Protein AF-A0A7S1DCF6-F1 (afdb_monomer)

Sequence (163 aa):
AISLGIVMAGTGDIETLRLLKVLRWRCDEGTRYGSHLVFGAAIGLLFLGGGTCTLGRSHEDIVALVAAFFPRFPSKSTDNQYHLQALRHLYALAVCRRDLQIRDSDTNQKVFANAELEFEQDGQIQRRVVKTPCLLLNSDAVLKRLRVRSNIYYTRDISLESS

Secondary structure (DSSP, 8-state):
-HHHHHHTTTT--HHHHHHHHHHHH---TT--HHHHHHHHHHHHHHTGGGTTEEE--SHHHHHHHHHHT-S---SSTT--SSS-GGGGGGGGTTEEE-EE-EE-TTT--EE--EEEEEEEETTEEEEEEEESSEEPP--S-EEEEEEEE-SSS--EEEE----

Structure (mmCIF, N/CA/C/O backbone):
data_AF-A0A7S1DCF6-F1
#
_entry.id   AF-A0A7S1DCF6-F1
#
loop_
_atom_site.group_PDB
_atom_site.id
_atom_site.type_symbol
_atom_site.label_atom_id
_atom_site.label_alt_id
_atom_site.label_comp_id
_atom_site.label_asym_id
_atom_site.label_entity_id
_atom_site.label_seq_id
_atom_site.pdbx_PDB_ins_code
_atom_site.Cartn_x
_atom_site.Cartn_y
_atom_site.Cartn_z
_atom_site.occupancy
_atom_site.B_iso_or_equiv
_atom_site.auth_seq_id
_atom_site.auth_comp_id
_atom_site.auth_asym_id
_atom_site.auth_atom_id
_atom_site.pdbx_PDB_model_num
ATOM 1 N N . ALA A 1 1 ? 1.615 7.680 -13.246 1.00 91.81 1 ALA A N 1
ATOM 2 C CA . ALA A 1 1 ? 1.165 6.298 -12.961 1.00 91.81 1 ALA A CA 1
ATOM 3 C C . ALA A 1 1 ? 1.643 5.828 -11.590 1.00 91.81 1 ALA A C 1
ATOM 5 O O . ALA A 1 1 ? 0.796 5.641 -10.733 1.00 91.81 1 ALA A O 1
ATOM 6 N N . ILE A 1 2 ? 2.957 5.706 -11.344 1.00 95.06 2 ILE A N 1
ATOM 7 C CA . ILE A 1 2 ? 3.473 5.252 -10.034 1.00 95.06 2 ILE A CA 1
ATOM 8 C C . ILE A 1 2 ? 3.029 6.153 -8.885 1.00 95.06 2 ILE A C 1
ATOM 10 O O . ILE A 1 2 ? 2.502 5.635 -7.915 1.00 95.06 2 ILE A O 1
ATOM 14 N N . SER A 1 3 ? 3.135 7.479 -9.010 1.00 95.25 3 SER A N 1
ATOM 15 C CA . SER A 1 3 ? 2.686 8.401 -7.955 1.00 95.25 3 SER A CA 1
ATOM 16 C C . SER A 1 3 ? 1.214 8.191 -7.581 1.00 95.25 3 SER A C 1
ATOM 18 O O . SER A 1 3 ? 0.878 8.152 -6.407 1.00 95.25 3 SER A O 1
ATOM 20 N N . LEU A 1 4 ? 0.350 7.973 -8.580 1.00 95.00 4 LEU A N 1
ATOM 21 C CA . LEU A 1 4 ? -1.062 7.654 -8.358 1.00 95.00 4 LEU A CA 1
ATOM 22 C C . LEU A 1 4 ? -1.231 6.290 -7.668 1.00 95.00 4 LEU A C 1
ATOM 24 O O . LEU A 1 4 ? -2.014 6.177 -6.735 1.00 95.00 4 LEU A O 1
ATOM 28 N N . GLY A 1 5 ? -0.462 5.278 -8.083 1.00 94.81 5 GLY A N 1
ATOM 29 C CA . GLY A 1 5 ? -0.449 3.961 -7.439 1.00 94.81 5 GLY A CA 1
ATOM 30 C C . GLY A 1 5 ? 0.059 3.988 -5.993 1.00 94.81 5 GLY A C 1
ATOM 31 O O . GLY A 1 5 ? -0.459 3.247 -5.171 1.00 94.81 5 GLY A O 1
ATOM 32 N N . ILE A 1 6 ? 1.023 4.856 -5.667 1.00 94.44 6 ILE A N 1
ATOM 33 C CA . ILE A 1 6 ? 1.527 5.060 -4.299 1.00 94.44 6 ILE A CA 1
ATOM 34 C C . ILE A 1 6 ? 0.446 5.698 -3.419 1.00 94.44 6 ILE A C 1
ATOM 36 O O . ILE A 1 6 ? 0.212 5.229 -2.310 1.00 94.44 6 ILE A O 1
ATOM 40 N N . VAL A 1 7 ? -0.236 6.739 -3.911 1.00 93.31 7 VAL A N 1
ATOM 41 C CA . VAL A 1 7 ? -1.320 7.407 -3.164 1.00 93.31 7 VAL A CA 1
ATOM 42 C C . VAL A 1 7 ? -2.501 6.461 -2.934 1.00 93.31 7 VAL A C 1
ATOM 44 O O . VAL A 1 7 ? -3.051 6.417 -1.839 1.00 93.31 7 VAL A O 1
ATOM 47 N N . MET A 1 8 ? -2.858 5.673 -3.948 1.00 94.62 8 MET A N 1
ATOM 48 C CA . MET A 1 8 ? -3.953 4.700 -3.893 1.00 94.62 8 MET A CA 1
ATOM 49 C C . MET A 1 8 ? -3.493 3.302 -3.447 1.00 94.62 8 MET A C 1
ATOM 51 O O . MET A 1 8 ? -4.161 2.307 -3.730 1.00 94.62 8 MET A O 1
ATOM 55 N N . ALA A 1 9 ? -2.342 3.188 -2.779 1.00 95.38 9 ALA A N 1
ATOM 56 C CA . ALA A 1 9 ? -1.773 1.886 -2.457 1.00 95.38 9 ALA A CA 1
ATOM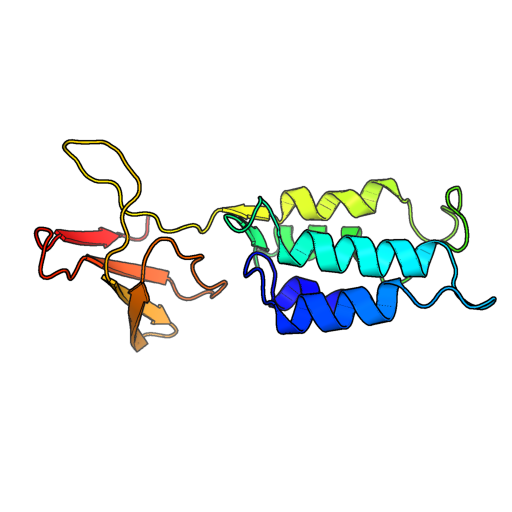 57 C C . ALA A 1 9 ? -2.691 1.083 -1.519 1.00 95.38 9 ALA A C 1
ATOM 59 O O . ALA A 1 9 ? -2.994 1.514 -0.403 1.00 95.38 9 ALA A O 1
ATOM 60 N N . GLY A 1 10 ? -3.110 -0.096 -1.983 1.00 93.25 10 GLY A N 1
ATOM 61 C CA . GLY A 1 10 ? -3.982 -1.021 -1.257 1.00 93.25 10 GLY A CA 1
ATOM 62 C C . GLY A 1 10 ? -5.479 -0.700 -1.294 1.00 93.25 10 GLY A C 1
ATOM 63 O O . GLY A 1 10 ? -6.270 -1.526 -0.845 1.00 93.25 10 GLY A O 1
ATOM 64 N N . THR A 1 11 ? -5.910 0.451 -1.821 1.00 92.38 11 THR A N 1
ATOM 65 C CA . THR A 1 11 ? -7.337 0.828 -1.796 1.00 92.38 11 THR A CA 1
ATOM 66 C C . THR A 1 11 ? -8.178 0.059 -2.811 1.00 92.38 11 THR A C 1
ATOM 68 O O . THR A 1 11 ? -9.388 -0.065 -2.630 1.00 92.38 11 THR A O 1
ATOM 71 N N . GLY A 1 12 ? -7.561 -0.456 -3.880 1.00 92.62 12 GLY A N 1
ATOM 72 C CA . GLY A 1 12 ? -8.284 -1.135 -4.953 1.00 92.62 12 GLY A CA 1
ATOM 73 C C . GLY A 1 12 ? -9.194 -0.212 -5.773 1.00 92.62 12 GLY A C 1
ATOM 74 O O . GLY A 1 12 ? -10.164 -0.695 -6.355 1.00 92.62 12 GLY A O 1
ATOM 75 N N . ASP A 1 13 ? -8.916 1.096 -5.810 1.00 94.69 13 ASP A N 1
ATOM 76 C CA . ASP A 1 13 ? -9.758 2.082 -6.495 1.00 94.69 13 ASP A CA 1
ATOM 77 C C . ASP A 1 13 ? -10.010 1.744 -7.981 1.00 94.69 13 ASP A C 1
ATOM 79 O O . ASP A 1 13 ? -9.093 1.589 -8.796 1.00 94.69 13 ASP A O 1
ATOM 83 N N . ILE A 1 14 ? -11.290 1.641 -8.344 1.00 95.69 14 ILE A N 1
ATOM 84 C CA . ILE A 1 14 ? -11.728 1.141 -9.654 1.00 95.69 14 ILE A CA 1
ATOM 85 C C . ILE A 1 14 ? -11.421 2.155 -10.758 1.00 95.69 14 ILE A C 1
ATOM 87 O O . ILE A 1 14 ? -11.080 1.758 -11.876 1.00 95.69 14 ILE A O 1
ATOM 91 N N . GLU A 1 15 ? -11.534 3.452 -10.474 1.00 96.31 15 GLU A N 1
ATOM 92 C CA . GLU A 1 15 ? -11.269 4.505 -11.459 1.00 96.31 15 GLU A CA 1
ATOM 93 C C . GLU A 1 15 ? -9.787 4.537 -11.832 1.00 96.31 15 GLU A C 1
ATOM 95 O O . GLU A 1 15 ? -9.433 4.481 -13.016 1.00 96.31 15 GLU A O 1
ATOM 100 N N . THR A 1 16 ? -8.920 4.492 -10.820 1.00 95.81 16 THR A N 1
ATOM 101 C CA . THR A 1 16 ? -7.470 4.366 -10.985 1.00 95.81 16 THR A CA 1
ATOM 102 C C . THR A 1 16 ? -7.109 3.103 -11.767 1.00 95.81 16 THR A C 1
ATOM 104 O O . THR A 1 16 ? -6.302 3.165 -12.701 1.00 95.81 16 THR A O 1
ATOM 107 N N . LEU A 1 17 ? -7.737 1.959 -11.462 1.00 96.56 17 LEU A N 1
ATOM 108 C CA . LEU A 1 17 ? -7.517 0.727 -12.224 1.00 96.56 17 LEU A CA 1
ATOM 109 C C . LEU A 1 17 ? -7.911 0.885 -13.695 1.00 96.56 17 LEU A C 1
ATOM 111 O O . LEU A 1 17 ? -7.151 0.484 -14.578 1.00 96.56 17 LEU A O 1
ATOM 115 N N . ARG A 1 18 ? -9.093 1.443 -13.976 1.00 96.06 18 ARG A N 1
ATOM 116 C CA . ARG A 1 18 ? -9.579 1.651 -15.350 1.00 96.06 18 ARG A CA 1
ATOM 117 C C . ARG A 1 18 ? -8.602 2.513 -16.141 1.00 96.06 18 ARG A C 1
ATOM 119 O O . ARG A 1 18 ? -8.213 2.120 -17.241 1.00 96.06 18 ARG A O 1
ATOM 126 N N . LEU A 1 19 ? -8.140 3.615 -15.552 1.00 95.25 19 LEU A N 1
ATOM 127 C CA . LEU A 1 19 ? -7.135 4.487 -16.154 1.00 95.25 19 LEU A CA 1
ATOM 128 C C . LEU A 1 19 ? -5.836 3.726 -16.466 1.00 95.25 19 LEU A C 1
ATOM 130 O O . LEU A 1 19 ? -5.341 3.772 -17.594 1.00 95.25 19 LEU A O 1
ATOM 134 N N . LEU A 1 20 ? -5.298 2.982 -15.495 1.00 94.44 20 LEU A N 1
ATOM 135 C CA . LEU A 1 20 ? -4.060 2.217 -15.676 1.00 94.44 20 LEU A CA 1
ATOM 136 C C . LEU A 1 20 ? -4.206 1.098 -16.719 1.00 94.44 20 LEU A C 1
ATOM 138 O O . LEU A 1 20 ? -3.257 0.842 -17.461 1.00 94.44 20 LEU A O 1
ATOM 142 N N . LYS A 1 21 ? -5.378 0.458 -16.825 1.00 93.69 21 LYS A N 1
ATOM 143 C CA . LYS A 1 21 ? -5.652 -0.557 -17.859 1.00 93.69 21 LYS A CA 1
ATOM 144 C C . LYS A 1 21 ? -5.654 0.047 -19.261 1.00 93.69 21 LYS A C 1
ATOM 146 O O . LYS A 1 21 ? -5.052 -0.543 -20.155 1.00 93.69 21 LYS A O 1
ATOM 151 N N . VAL A 1 22 ? -6.267 1.219 -19.443 1.00 93.44 22 VAL A N 1
ATOM 152 C CA . VAL A 1 22 ? -6.258 1.932 -20.733 1.00 93.44 22 VAL A CA 1
ATOM 153 C C . VAL A 1 22 ? -4.830 2.293 -21.141 1.00 93.44 22 VAL A C 1
ATOM 155 O O . VAL A 1 22 ? -4.445 2.068 -22.285 1.00 93.44 22 VAL A O 1
ATOM 158 N N . LEU A 1 23 ? -4.020 2.799 -20.207 1.00 90.75 23 LEU A N 1
ATOM 159 C CA . LEU A 1 23 ? -2.620 3.137 -20.479 1.00 90.75 23 LEU A CA 1
ATOM 160 C C . LEU A 1 23 ? -1.768 1.900 -20.784 1.00 90.75 23 LEU A C 1
ATOM 162 O O . LEU A 1 23 ? -0.946 1.935 -21.693 1.00 90.75 23 LEU A O 1
ATOM 166 N N . ARG A 1 24 ? -1.990 0.795 -20.063 1.00 90.12 24 ARG A N 1
ATOM 167 C CA . ARG A 1 24 ? -1.260 -0.463 -20.264 1.00 90.12 24 ARG A CA 1
ATOM 168 C C . ARG A 1 24 ? -1.537 -1.106 -21.624 1.00 90.12 24 ARG A C 1
ATOM 170 O O . ARG A 1 24 ? -0.656 -1.792 -22.131 1.00 90.12 24 ARG A O 1
ATOM 177 N N . TRP A 1 25 ? -2.734 -0.917 -22.182 1.00 88.06 25 TRP A N 1
ATOM 178 C CA . TRP A 1 25 ? -3.115 -1.473 -23.486 1.00 88.06 25 TRP A CA 1
ATOM 179 C C . TRP A 1 25 ? -2.446 -0.751 -24.669 1.00 88.06 25 TRP A C 1
ATOM 181 O O . TRP A 1 25 ? -2.382 -1.300 -25.764 1.00 88.06 25 TRP A O 1
ATOM 191 N N . ARG A 1 26 ? -1.924 0.468 -24.473 1.00 83.81 26 ARG A N 1
ATOM 192 C CA . ARG A 1 26 ? -1.225 1.212 -25.531 1.00 83.81 26 ARG A CA 1
ATOM 193 C C . ARG A 1 26 ? 0.153 0.599 -25.810 1.00 83.81 26 ARG A C 1
ATOM 195 O O . ARG A 1 26 ? 1.128 0.876 -25.108 1.00 83.81 26 ARG A O 1
ATOM 202 N N . CYS A 1 27 ? 0.226 -0.222 -26.850 1.00 77.25 27 CYS A N 1
ATOM 203 C CA . CYS A 1 27 ? 1.449 -0.857 -27.341 1.00 77.25 27 CYS A CA 1
ATOM 204 C C . CYS A 1 27 ? 1.851 -0.260 -28.696 1.00 77.25 27 CYS A C 1
ATOM 206 O O . 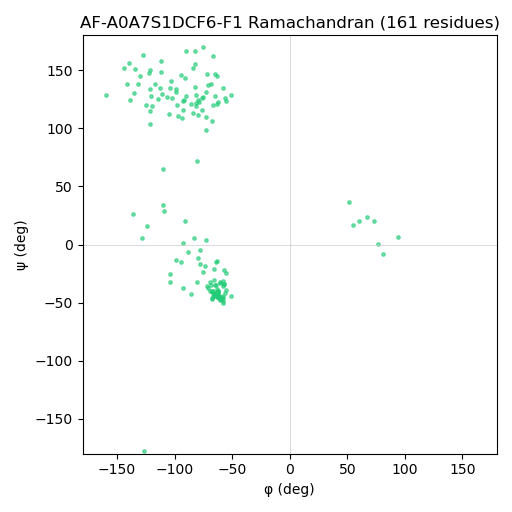CYS A 1 27 ? 1.821 -0.950 -29.710 1.00 77.25 27 CYS A O 1
ATOM 208 N N . ASP A 1 28 ? 2.192 1.028 -28.705 1.00 84.69 28 ASP A N 1
ATOM 209 C CA . ASP A 1 28 ? 2.727 1.695 -29.894 1.00 84.69 28 ASP A CA 1
ATOM 210 C C . ASP A 1 28 ? 4.236 1.416 -30.020 1.00 84.69 28 ASP A C 1
ATOM 212 O O . ASP A 1 28 ? 4.880 1.003 -29.052 1.00 84.69 28 ASP A O 1
ATOM 216 N N . GLU A 1 29 ? 4.843 1.703 -31.176 1.00 76.75 29 GLU A N 1
ATOM 217 C CA . GLU A 1 29 ? 6.294 1.522 -31.399 1.00 76.75 29 GLU A CA 1
ATOM 218 C C . GLU A 1 29 ? 7.171 2.293 -30.387 1.00 76.75 29 GLU A C 1
ATOM 220 O O . GLU A 1 29 ? 8.319 1.929 -30.133 1.00 76.75 29 GLU A O 1
ATOM 225 N N . GLY A 1 30 ? 6.625 3.341 -29.757 1.00 80.38 30 GLY A N 1
ATOM 226 C CA . GLY A 1 30 ? 7.285 4.099 -28.690 1.00 80.38 30 GLY A CA 1
ATOM 227 C C . GLY A 1 30 ? 7.234 3.452 -27.297 1.00 80.38 30 GLY A C 1
ATOM 228 O O . GLY A 1 30 ? 7.941 3.912 -26.391 1.00 80.38 30 GLY A O 1
ATOM 229 N N . THR A 1 31 ? 6.426 2.408 -27.085 1.00 86.31 31 THR A N 1
ATOM 230 C CA . THR A 1 31 ? 6.263 1.768 -25.774 1.00 86.31 31 THR A CA 1
ATOM 231 C C . THR A 1 31 ? 7.431 0.824 -25.487 1.00 86.31 31 THR A C 1
ATOM 233 O O . THR A 1 31 ? 7.585 -0.231 -26.093 1.00 86.31 31 THR A O 1
ATOM 236 N N . ARG A 1 32 ? 8.268 1.195 -24.513 1.00 90.88 32 ARG A N 1
ATOM 237 C CA . ARG A 1 32 ? 9.425 0.394 -24.080 1.00 90.88 32 ARG A CA 1
ATOM 238 C C . ARG A 1 32 ? 9.048 -0.579 -22.964 1.00 90.88 32 ARG A C 1
ATOM 240 O O . ARG A 1 32 ? 8.034 -0.402 -22.288 1.00 90.88 32 ARG A O 1
ATOM 247 N N . TYR A 1 33 ? 9.929 -1.544 -22.684 1.00 91.31 33 TYR A N 1
ATOM 248 C CA . TYR A 1 33 ? 9.766 -2.486 -21.566 1.00 91.31 33 TYR A CA 1
ATOM 249 C C . TYR A 1 33 ? 9.480 -1.769 -20.233 1.00 91.31 33 TYR A C 1
ATOM 251 O O . TYR A 1 33 ? 8.553 -2.127 -19.506 1.00 91.31 33 TYR A O 1
ATOM 259 N N . GLY A 1 34 ? 10.217 -0.693 -19.951 1.00 92.44 34 GLY A N 1
ATOM 260 C CA . GLY A 1 34 ? 10.032 0.132 -18.762 1.00 92.44 34 GLY A CA 1
ATOM 261 C C . GLY A 1 34 ? 8.629 0.721 -18.612 1.00 92.44 34 GLY A C 1
ATOM 262 O O . GLY A 1 34 ? 8.131 0.798 -17.493 1.00 92.44 34 GLY A O 1
ATOM 263 N N . SER A 1 35 ? 7.952 1.071 -19.708 1.00 92.31 35 SER A N 1
ATOM 264 C CA . SER A 1 35 ? 6.576 1.578 -19.657 1.00 92.31 35 SER A CA 1
ATOM 265 C C . SER A 1 35 ? 5.613 0.506 -19.142 1.00 92.31 35 SER A C 1
ATOM 267 O O . SER A 1 35 ? 4.814 0.768 -18.243 1.00 92.31 35 SER A O 1
ATOM 269 N N . HIS A 1 36 ? 5.737 -0.731 -19.631 1.00 92.62 36 HIS A N 1
ATOM 270 C CA . HIS A 1 36 ? 4.955 -1.855 -19.110 1.00 92.62 36 HIS A CA 1
ATOM 271 C C . HIS A 1 36 ? 5.273 -2.147 -17.643 1.00 92.62 36 HIS A C 1
ATOM 273 O O . HIS A 1 36 ? 4.354 -2.428 -16.871 1.00 92.62 36 HIS A O 1
ATOM 279 N N . LEU A 1 37 ? 6.543 -2.024 -17.245 1.00 94.00 37 LEU A N 1
ATOM 280 C CA . LEU A 1 37 ? 6.961 -2.185 -15.853 1.00 94.00 37 LEU A CA 1
ATOM 281 C C . LEU A 1 37 ? 6.290 -1.144 -14.946 1.00 94.00 37 LEU A C 1
ATOM 283 O O . LEU A 1 37 ? 5.733 -1.508 -13.915 1.00 94.00 37 LEU A O 1
ATOM 287 N N . VAL A 1 38 ? 6.270 0.130 -15.352 1.00 94.44 38 VAL A N 1
ATOM 288 C CA . VAL A 1 38 ? 5.606 1.226 -14.622 1.00 94.44 38 VAL A CA 1
ATOM 289 C C . VAL A 1 38 ? 4.118 0.948 -14.427 1.00 94.44 38 VAL A C 1
ATOM 291 O O . VAL A 1 38 ? 3.605 1.089 -13.316 1.00 94.44 38 VAL A O 1
ATOM 294 N N . PHE A 1 39 ? 3.407 0.558 -15.490 1.00 94.94 39 PHE A N 1
ATOM 295 C CA . PHE A 1 39 ? 1.971 0.288 -15.398 1.00 94.94 39 PHE A CA 1
ATOM 296 C C . PHE A 1 39 ? 1.676 -0.974 -14.585 1.00 94.94 39 PHE A C 1
ATOM 298 O O . PHE A 1 39 ? 0.743 -0.976 -13.785 1.00 94.94 39 PHE A O 1
ATOM 305 N N . GLY A 1 40 ? 2.482 -2.027 -14.745 1.00 94.38 40 GLY A N 1
ATOM 306 C CA . GLY A 1 40 ? 2.386 -3.245 -13.943 1.00 94.38 40 GLY A CA 1
ATOM 307 C C . GLY A 1 40 ? 2.603 -2.971 -12.456 1.00 94.38 40 GLY A C 1
ATOM 308 O O . GLY A 1 40 ? 1.780 -3.382 -11.640 1.00 94.38 40 GLY A O 1
ATOM 309 N N . ALA A 1 41 ? 3.643 -2.208 -12.114 1.00 95.44 41 ALA A N 1
ATOM 310 C CA . ALA A 1 41 ? 3.933 -1.807 -10.742 1.00 95.44 41 ALA A CA 1
ATOM 311 C C . ALA A 1 41 ? 2.815 -0.938 -10.150 1.00 95.44 41 ALA A C 1
ATOM 313 O O . ALA A 1 41 ? 2.367 -1.202 -9.041 1.00 95.44 41 ALA A O 1
ATOM 314 N N . ALA A 1 42 ? 2.304 0.049 -10.895 1.00 96.12 42 ALA A N 1
ATOM 315 C CA . ALA A 1 42 ? 1.206 0.897 -10.426 1.00 96.12 42 ALA A CA 1
ATOM 316 C C . ALA A 1 42 ? -0.084 0.097 -10.152 1.00 96.12 42 ALA A C 1
ATOM 318 O O . ALA A 1 42 ? -0.754 0.346 -9.153 1.00 96.12 42 ALA A O 1
ATOM 319 N N . ILE A 1 43 ? -0.410 -0.887 -11.001 1.00 96.12 43 ILE A N 1
ATOM 320 C CA . ILE A 1 43 ? -1.543 -1.800 -10.768 1.00 96.12 43 ILE A CA 1
ATOM 321 C C . ILE A 1 43 ? -1.269 -2.702 -9.555 1.00 96.12 43 ILE A C 1
ATOM 323 O O . ILE A 1 43 ? -2.167 -2.934 -8.753 1.00 96.12 43 ILE A O 1
ATOM 327 N N . GLY A 1 44 ? -0.037 -3.193 -9.397 1.00 95.38 44 GLY A N 1
ATOM 328 C CA . GLY A 1 44 ? 0.360 -3.998 -8.240 1.00 95.38 44 GLY A CA 1
ATOM 329 C C . GLY A 1 44 ? 0.248 -3.235 -6.918 1.00 95.38 44 GLY A C 1
ATOM 330 O O . GLY A 1 44 ? -0.267 -3.776 -5.946 1.00 95.38 44 GLY A O 1
ATOM 331 N N . LEU A 1 45 ? 0.657 -1.963 -6.898 1.00 96.12 45 LEU A N 1
ATOM 332 C CA . LEU A 1 45 ? 0.512 -1.077 -5.739 1.00 96.12 45 LEU A CA 1
ATOM 333 C C . LEU A 1 45 ? -0.957 -0.849 -5.366 1.00 96.12 45 LEU A C 1
ATOM 335 O O . LEU A 1 45 ? -1.301 -0.868 -4.187 1.00 96.12 45 LEU A O 1
ATOM 339 N N . LEU A 1 46 ? -1.841 -0.696 -6.354 1.00 95.62 46 LEU A N 1
ATOM 340 C CA . LEU A 1 46 ? -3.276 -0.518 -6.114 1.00 95.62 46 LEU A CA 1
ATOM 341 C C . LEU A 1 46 ? -3.889 -1.692 -5.327 1.00 95.62 46 LEU A C 1
ATOM 343 O O . LEU A 1 46 ? -4.754 -1.482 -4.480 1.00 95.62 46 LEU A O 1
ATOM 347 N N . PHE A 1 47 ? -3.402 -2.913 -5.572 1.00 95.44 47 PHE A N 1
ATOM 348 C CA . PHE A 1 47 ? -3.837 -4.150 -4.912 1.00 95.44 47 PHE A CA 1
ATOM 349 C C . PHE A 1 47 ? -2.771 -4.727 -3.975 1.00 95.44 47 PHE A C 1
ATOM 351 O O . PHE A 1 47 ? -2.638 -5.947 -3.838 1.00 95.44 47 PHE A O 1
ATOM 358 N N . LEU A 1 48 ? -1.993 -3.860 -3.328 1.00 94.88 48 LEU A N 1
ATOM 359 C CA . LEU A 1 48 ? -0.910 -4.271 -2.444 1.00 94.88 48 LEU A CA 1
ATOM 360 C C . LEU A 1 48 ? -1.421 -5.200 -1.328 1.00 94.88 48 LEU A C 1
ATOM 362 O O . LEU A 1 48 ? -2.389 -4.898 -0.629 1.00 94.88 48 LEU A O 1
ATOM 366 N N . GLY A 1 49 ? -0.799 -6.374 -1.191 1.00 91.88 49 GLY A N 1
ATOM 367 C CA . GLY A 1 49 ? -1.238 -7.402 -0.239 1.00 91.88 49 GLY A CA 1
ATOM 368 C C . GLY A 1 49 ? -2.665 -7.919 -0.475 1.00 91.88 49 GLY A C 1
ATOM 369 O O . GLY A 1 49 ? -3.284 -8.427 0.450 1.00 91.88 49 GLY A O 1
ATOM 370 N N . GLY A 1 50 ? -3.231 -7.749 -1.675 1.00 91.25 50 GLY A N 1
ATOM 371 C CA . GLY A 1 50 ? -4.641 -8.058 -1.941 1.00 91.25 50 GLY A CA 1
ATOM 372 C C . GLY A 1 50 ? -5.621 -7.055 -1.321 1.00 91.25 50 GLY A C 1
ATOM 373 O O . GLY A 1 50 ? -6.786 -7.389 -1.121 1.00 91.25 50 GLY A O 1
ATOM 374 N N . GLY A 1 51 ? -5.156 -5.844 -0.996 1.00 90.38 51 GLY A N 1
ATOM 375 C CA . GLY A 1 51 ? -5.953 -4.778 -0.382 1.00 90.38 51 GLY A CA 1
ATOM 376 C C . GLY A 1 51 ? -5.882 -4.727 1.147 1.00 90.38 51 GLY A C 1
ATOM 377 O O . GLY A 1 51 ? -6.603 -3.957 1.776 1.00 90.38 51 GLY A O 1
ATOM 378 N N . THR A 1 52 ? -5.024 -5.542 1.772 1.00 92.12 52 THR A N 1
ATOM 379 C CA . THR A 1 52 ? -4.816 -5.517 3.232 1.00 92.12 52 THR A CA 1
ATOM 380 C C . THR A 1 52 ? -3.650 -4.636 3.669 1.00 92.12 52 THR A C 1
ATOM 382 O O . THR A 1 52 ? -3.506 -4.332 4.855 1.00 92.12 52 THR A O 1
ATOM 385 N N . CYS A 1 53 ? -2.783 -4.261 2.731 1.00 94.38 53 CYS A N 1
ATOM 386 C CA . CYS A 1 53 ? -1.556 -3.536 3.019 1.00 94.38 53 CYS A CA 1
ATOM 387 C C . CYS A 1 53 ? -1.525 -2.198 2.285 1.00 94.38 53 CYS A C 1
ATOM 389 O O . CYS A 1 53 ? -2.061 -2.062 1.190 1.00 94.38 53 CYS A O 1
ATOM 391 N N . THR A 1 54 ? -0.841 -1.231 2.880 1.00 94.75 54 THR A N 1
ATOM 392 C CA . THR A 1 54 ? -0.515 0.062 2.278 1.00 94.75 54 THR A CA 1
ATOM 393 C C . THR A 1 54 ? 0.992 0.302 2.382 1.00 94.75 54 THR A C 1
ATOM 395 O O . THR A 1 54 ? 1.729 -0.568 2.847 1.00 94.75 54 THR A O 1
ATOM 398 N N . LEU A 1 55 ? 1.467 1.453 1.920 1.00 94.38 55 LEU A N 1
ATOM 399 C CA . LEU A 1 55 ? 2.871 1.835 2.041 1.00 94.38 55 LEU A CA 1
ATOM 400 C C . LEU A 1 55 ? 3.113 2.614 3.334 1.00 94.38 55 LEU A C 1
ATOM 402 O O . LEU A 1 55 ? 2.269 3.402 3.746 1.00 94.38 55 LEU A O 1
ATOM 406 N N . GLY A 1 56 ? 4.255 2.410 3.970 1.00 92.12 56 GLY A N 1
ATOM 407 C CA . GLY A 1 56 ? 4.692 3.178 5.125 1.00 92.12 56 GLY A CA 1
ATOM 408 C C . GLY A 1 56 ? 5.202 4.574 4.756 1.00 92.12 56 GLY A C 1
ATOM 409 O O . GLY A 1 56 ? 5.351 4.924 3.582 1.00 92.12 56 GLY A O 1
ATOM 410 N N . ARG A 1 57 ? 5.417 5.397 5.784 1.00 91.44 57 ARG A N 1
ATOM 411 C CA . ARG A 1 57 ? 5.873 6.798 5.684 1.00 91.44 57 ARG A CA 1
ATOM 412 C C . ARG A 1 57 ? 7.092 7.084 6.563 1.00 91.44 57 ARG A C 1
ATOM 414 O O . ARG A 1 57 ? 7.495 8.238 6.676 1.00 91.44 57 ARG A O 1
ATOM 421 N N . SER A 1 58 ? 7.669 6.065 7.201 1.00 92.12 58 SER A N 1
ATOM 422 C CA . SER A 1 58 ? 8.888 6.247 7.985 1.00 92.12 58 SER A CA 1
ATOM 423 C C . SER A 1 58 ? 10.065 6.617 7.073 1.00 92.12 58 SER A C 1
ATOM 425 O O . SER A 1 58 ? 10.025 6.407 5.859 1.00 92.12 58 SER A O 1
ATOM 427 N N . HIS A 1 59 ? 11.135 7.165 7.650 1.00 94.75 59 HIS A N 1
ATOM 428 C CA . HIS A 1 59 ? 12.345 7.501 6.895 1.00 94.75 59 HIS A CA 1
ATOM 429 C C . HIS A 1 59 ? 12.898 6.285 6.131 1.00 94.75 59 HIS A C 1
ATOM 431 O O . HIS A 1 59 ? 13.307 6.416 4.979 1.00 94.75 59 HIS A O 1
ATOM 437 N N . GLU A 1 60 ? 12.846 5.099 6.741 1.00 95.44 60 GLU A N 1
ATOM 438 C CA . GLU A 1 60 ? 13.282 3.838 6.137 1.00 95.44 60 GLU A CA 1
ATOM 439 C C . GLU A 1 60 ? 12.383 3.432 4.962 1.00 95.44 60 GL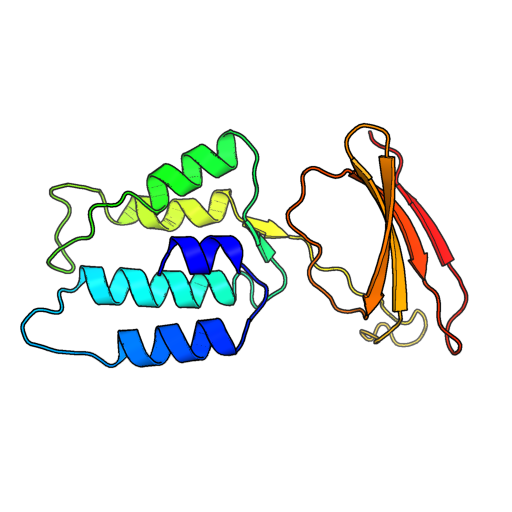U A C 1
ATOM 441 O O . GLU A 1 60 ? 12.888 3.111 3.882 1.00 95.44 60 GLU A O 1
ATOM 446 N N . ASP A 1 61 ? 11.059 3.546 5.129 1.00 95.19 61 ASP A N 1
ATOM 447 C CA . ASP A 1 61 ? 10.086 3.273 4.064 1.00 95.19 61 ASP A CA 1
ATOM 448 C C . ASP A 1 61 ? 10.325 4.185 2.861 1.00 95.19 61 ASP A C 1
ATOM 450 O O . ASP A 1 61 ? 10.350 3.734 1.716 1.00 95.19 61 ASP A O 1
ATOM 454 N N . ILE A 1 62 ? 10.538 5.480 3.111 1.00 95.31 62 ILE A N 1
ATOM 455 C CA . ILE A 1 62 ? 10.775 6.470 2.058 1.00 95.31 62 ILE A CA 1
ATOM 456 C C . ILE A 1 62 ? 12.059 6.132 1.299 1.00 95.31 62 ILE A C 1
ATOM 458 O O . ILE A 1 62 ? 12.050 6.139 0.067 1.00 95.31 62 ILE A O 1
ATOM 462 N N . VAL A 1 63 ? 13.146 5.788 1.997 1.00 96.56 63 VAL A N 1
ATOM 463 C CA . VAL A 1 63 ? 14.408 5.379 1.356 1.00 96.56 63 VAL A CA 1
ATOM 464 C C . VAL A 1 63 ? 14.200 4.135 0.487 1.00 96.56 63 VAL A C 1
ATOM 466 O O . VAL A 1 63 ? 14.633 4.113 -0.670 1.00 96.56 63 VAL A O 1
ATOM 469 N N . ALA A 1 64 ? 13.482 3.129 0.993 1.00 96.69 64 ALA A N 1
ATOM 470 C CA . ALA A 1 64 ? 13.167 1.916 0.243 1.00 96.69 64 ALA A CA 1
ATOM 471 C C . ALA A 1 64 ? 12.306 2.204 -1.001 1.00 96.69 64 ALA A C 1
ATOM 473 O O . ALA A 1 64 ? 12.564 1.663 -2.081 1.00 96.69 64 ALA A O 1
ATOM 474 N N . LEU A 1 65 ? 11.320 3.099 -0.887 1.00 96.38 65 LEU A N 1
ATOM 475 C CA . LEU A 1 65 ? 10.463 3.521 -1.997 1.00 96.38 65 LEU A CA 1
ATOM 476 C C . LEU A 1 65 ? 11.227 4.320 -3.054 1.00 96.38 65 LEU A C 1
ATOM 478 O O . LEU A 1 65 ? 11.019 4.096 -4.247 1.00 96.38 65 LEU A O 1
ATOM 482 N N . VAL A 1 66 ? 12.127 5.217 -2.644 1.00 96.00 66 VAL A N 1
ATOM 483 C CA . VAL A 1 66 ? 12.989 5.973 -3.566 1.00 96.00 66 VAL A CA 1
ATOM 484 C C . VAL A 1 66 ? 13.893 5.023 -4.348 1.00 96.00 66 VAL A C 1
ATOM 486 O O . VAL A 1 66 ? 14.011 5.157 -5.568 1.00 96.00 66 VAL A O 1
ATOM 489 N N . ALA A 1 67 ? 14.481 4.033 -3.672 1.00 95.81 67 ALA A N 1
ATOM 490 C CA . ALA A 1 67 ? 15.281 3.008 -4.330 1.00 95.81 67 ALA A CA 1
ATOM 491 C C . ALA A 1 67 ? 14.435 2.168 -5.301 1.00 95.81 67 ALA A C 1
ATOM 493 O O . ALA A 1 67 ? 14.854 1.946 -6.433 1.00 95.81 67 ALA A O 1
ATOM 494 N N . ALA A 1 68 ? 13.228 1.753 -4.908 1.00 96.62 68 ALA A N 1
ATOM 495 C CA . ALA A 1 68 ? 12.377 0.907 -5.742 1.00 96.62 68 ALA A CA 1
ATOM 496 C C . ALA A 1 68 ? 11.793 1.628 -6.971 1.00 96.62 68 ALA A C 1
ATOM 498 O O . ALA A 1 68 ? 11.676 1.049 -8.059 1.00 96.62 68 ALA A O 1
ATOM 499 N N . PHE A 1 69 ? 11.428 2.901 -6.809 1.00 95.56 69 PHE A N 1
ATOM 500 C CA . PHE A 1 69 ? 10.723 3.699 -7.814 1.00 95.56 69 PHE A CA 1
ATOM 501 C C . PHE A 1 69 ? 11.590 4.787 -8.449 1.00 95.56 69 PHE A C 1
ATOM 503 O O . PHE A 1 69 ? 11.066 5.797 -8.925 1.00 95.56 69 PHE A O 1
ATOM 510 N N . PHE A 1 70 ? 12.906 4.567 -8.521 1.00 95.31 70 PHE A N 1
ATOM 511 C CA . PHE A 1 70 ? 13.823 5.480 -9.198 1.00 95.31 70 PHE A CA 1
ATOM 512 C C . PHE A 1 70 ? 13.326 5.808 -10.628 1.00 95.31 70 PHE A C 1
ATOM 514 O O . PHE A 1 70 ? 13.033 4.884 -11.401 1.00 95.31 70 PHE A O 1
ATOM 521 N N . PRO A 1 71 ? 13.227 7.099 -11.016 1.00 91.38 71 PRO A N 1
ATOM 522 C CA . PRO A 1 71 ? 12.443 7.548 -12.175 1.00 91.38 71 PRO A CA 1
ATOM 523 C C . PRO A 1 71 ? 13.048 7.208 -13.550 1.00 91.38 71 PRO A C 1
ATOM 525 O O . PRO A 1 71 ? 12.490 7.579 -14.583 1.00 91.38 71 PRO A O 1
ATOM 528 N N . ARG A 1 72 ? 14.165 6.473 -13.601 1.00 92.38 72 ARG A N 1
ATOM 529 C CA . ARG A 1 72 ? 14.721 5.885 -14.830 1.00 92.38 72 ARG A CA 1
ATOM 530 C C . ARG A 1 72 ? 14.289 4.429 -14.947 1.00 92.38 72 ARG A C 1
ATOM 532 O O . ARG A 1 72 ? 14.755 3.569 -14.200 1.00 92.38 72 ARG A O 1
ATOM 539 N N . PHE A 1 73 ? 13.424 4.153 -15.918 1.00 91.81 73 PHE A N 1
ATOM 540 C CA . PHE A 1 73 ? 12.981 2.800 -16.250 1.00 91.81 73 PHE A CA 1
ATOM 541 C C . PHE A 1 73 ? 13.811 2.189 -17.387 1.00 91.81 73 PHE A C 1
ATOM 543 O O . PHE A 1 73 ? 14.249 2.925 -18.274 1.00 91.81 73 PHE A O 1
ATOM 550 N N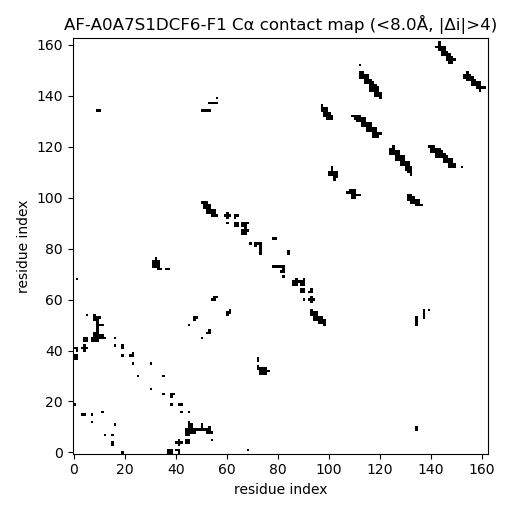 . PRO A 1 74 ? 14.043 0.864 -17.363 1.00 93.69 74 PRO A N 1
ATOM 551 C CA . PRO A 1 74 ? 14.841 0.174 -18.371 1.00 93.69 74 PRO A CA 1
ATOM 552 C C . PRO A 1 74 ? 14.198 0.220 -19.756 1.00 93.69 74 PRO A C 1
ATOM 554 O O . PRO A 1 74 ? 12.975 0.134 -19.896 1.00 93.69 74 PRO A O 1
ATOM 557 N N . SER A 1 75 ? 15.020 0.274 -20.802 1.00 91.88 75 SER A N 1
ATOM 558 C CA . SER A 1 75 ? 14.513 0.181 -22.179 1.00 91.88 75 SER A CA 1
ATOM 559 C C . SER A 1 75 ? 14.243 -1.268 -22.600 1.00 91.88 75 SER A C 1
ATOM 561 O O . SER A 1 75 ? 13.304 -1.518 -23.357 1.00 91.88 75 SER A O 1
ATOM 563 N N . LYS A 1 76 ? 15.031 -2.220 -22.083 1.00 91.81 76 LYS A N 1
ATOM 564 C CA . LYS A 1 76 ? 14.946 -3.670 -22.351 1.00 91.81 76 LYS A CA 1
ATOM 565 C C . LYS A 1 76 ? 14.873 -4.452 -21.037 1.00 91.81 76 LYS A C 1
ATOM 567 O O . LYS A 1 76 ? 15.250 -3.932 -19.997 1.00 91.81 76 LYS A O 1
ATOM 572 N N . SER A 1 77 ? 14.450 -5.711 -21.069 1.00 90.44 77 SER A N 1
ATOM 573 C CA . SER A 1 77 ? 14.355 -6.549 -19.860 1.00 90.44 77 SER A CA 1
ATOM 574 C C . SER A 1 77 ? 15.691 -6.763 -19.138 1.00 90.44 77 SER A C 1
ATOM 576 O O . SER A 1 77 ? 15.716 -6.855 -17.915 1.00 90.44 77 SER A O 1
ATOM 578 N N . THR A 1 78 ? 16.800 -6.801 -19.877 1.00 92.06 78 THR A N 1
ATOM 579 C CA . THR A 1 78 ? 18.161 -6.987 -19.347 1.00 92.06 78 THR A CA 1
ATOM 580 C C . THR A 1 78 ? 18.896 -5.674 -19.059 1.00 92.06 78 THR A C 1
ATOM 582 O O . THR A 1 78 ? 20.055 -5.693 -18.646 1.00 92.06 78 THR A O 1
ATOM 585 N N . ASP A 1 79 ? 18.246 -4.528 -19.279 1.00 91.62 79 ASP A N 1
ATOM 586 C CA . ASP A 1 79 ? 18.854 -3.212 -19.103 1.00 91.62 79 ASP A CA 1
ATOM 587 C C . ASP A 1 79 ? 18.967 -2.846 -17.611 1.00 91.62 79 ASP A C 1
ATOM 589 O O . ASP A 1 79 ? 17.972 -2.676 -16.898 1.00 91.62 79 ASP A O 1
ATOM 593 N N . ASN A 1 80 ? 20.216 -2.718 -17.161 1.00 92.75 80 ASN A N 1
ATOM 594 C CA . ASN A 1 80 ? 20.611 -2.302 -15.815 1.00 92.75 80 ASN A CA 1
ATOM 595 C C . ASN A 1 80 ? 21.554 -1.084 -15.843 1.00 92.75 80 ASN A C 1
ATOM 597 O O . ASN A 1 80 ? 22.205 -0.802 -14.842 1.00 92.75 80 ASN A O 1
ATOM 601 N N . GLN A 1 81 ? 21.650 -0.363 -16.968 1.00 92.50 81 GLN A N 1
ATOM 602 C CA . GLN A 1 81 ? 22.659 0.690 -17.155 1.00 92.50 81 GLN A CA 1
ATOM 603 C C . GLN A 1 81 ? 22.511 1.846 -16.154 1.00 92.50 81 GLN A C 1
ATOM 605 O O . GLN A 1 81 ? 23.503 2.366 -15.654 1.00 92.50 81 GLN A O 1
ATOM 610 N N . TYR A 1 82 ? 21.271 2.260 -15.881 1.00 92.50 82 TYR A N 1
ATOM 611 C CA . TYR A 1 82 ? 20.975 3.409 -15.017 1.00 92.50 82 TYR A CA 1
ATOM 612 C C . TYR A 1 82 ? 20.480 3.019 -13.625 1.00 92.50 82 TYR A C 1
ATOM 614 O O . TYR A 1 82 ? 20.566 3.821 -12.699 1.00 92.50 82 TYR A O 1
ATOM 622 N N . HIS A 1 83 ? 19.892 1.831 -13.486 1.00 95.44 83 HIS A N 1
ATOM 623 C CA . HIS A 1 83 ? 19.307 1.372 -12.234 1.00 95.44 83 HIS A CA 1
ATOM 624 C C . HIS A 1 83 ? 19.168 -0.152 -12.230 1.00 95.44 83 HIS A C 1
ATOM 626 O O . HIS A 1 83 ? 18.588 -0.734 -13.154 1.00 95.44 83 HIS A O 1
ATOM 632 N N . LEU A 1 84 ? 19.667 -0.784 -11.169 1.00 94.62 84 LEU A N 1
ATOM 633 C CA . LEU A 1 84 ? 19.623 -2.230 -10.986 1.00 94.62 84 LEU A CA 1
ATOM 634 C C . LEU A 1 84 ? 18.174 -2.705 -10.801 1.00 94.62 84 LEU A C 1
ATOM 636 O O . LEU A 1 84 ? 17.517 -2.314 -9.839 1.00 94.62 84 LEU A O 1
ATOM 640 N N . GLN A 1 85 ? 17.679 -3.582 -11.683 1.00 92.56 85 GLN A N 1
ATOM 641 C CA . GLN A 1 85 ? 16.283 -4.046 -11.637 1.00 92.56 85 GLN A CA 1
ATOM 642 C C . GLN A 1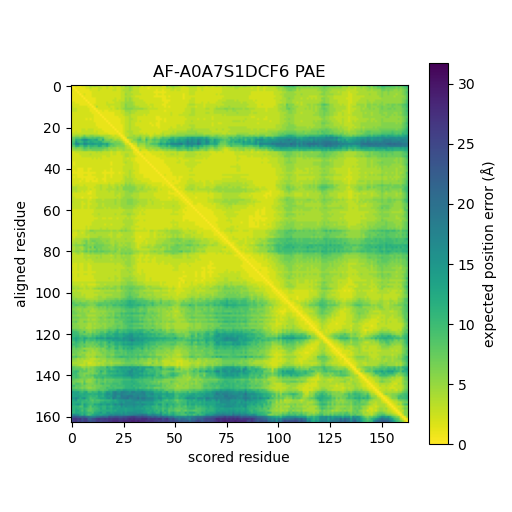 85 ? 15.899 -4.705 -10.302 1.00 92.56 85 GLN A C 1
ATOM 644 O O . GLN A 1 85 ? 14.760 -4.561 -9.870 1.00 92.56 85 GLN A O 1
ATOM 649 N N . ALA A 1 86 ? 16.836 -5.372 -9.618 1.00 94.06 86 ALA A N 1
ATOM 650 C CA . ALA A 1 86 ? 16.572 -6.026 -8.334 1.00 94.06 86 ALA A CA 1
ATOM 651 C C . ALA A 1 86 ? 16.103 -5.045 -7.242 1.00 94.06 86 ALA A C 1
ATOM 653 O O . ALA A 1 86 ? 15.246 -5.391 -6.430 1.00 94.06 86 ALA A O 1
ATOM 654 N N . LEU A 1 87 ? 16.595 -3.799 -7.261 1.00 95.31 87 LEU A N 1
ATOM 655 C CA . LEU A 1 87 ? 16.218 -2.771 -6.284 1.00 95.31 87 LEU A CA 1
ATOM 656 C C . LEU A 1 87 ? 14.744 -2.376 -6.396 1.00 95.31 87 LEU A C 1
ATOM 658 O O . LEU A 1 87 ? 14.156 -1.931 -5.415 1.00 95.31 87 LEU A O 1
ATOM 662 N N . ARG A 1 88 ? 14.105 -2.622 -7.547 1.00 94.69 88 ARG A N 1
ATOM 663 C CA . ARG A 1 88 ? 12.674 -2.362 -7.741 1.00 94.69 88 ARG A CA 1
ATOM 664 C C . ARG A 1 88 ? 11.775 -3.186 -6.834 1.00 94.69 88 ARG A C 1
ATOM 666 O O . ARG A 1 88 ? 10.609 -2.840 -6.718 1.00 94.69 88 ARG A O 1
ATOM 673 N N . HIS A 1 89 ? 12.284 -4.235 -6.189 1.00 95.31 89 HIS A N 1
ATOM 674 C CA . HIS A 1 89 ? 11.540 -5.027 -5.208 1.00 95.31 89 HIS A CA 1
ATOM 675 C C . HIS A 1 89 ? 11.651 -4.490 -3.774 1.00 95.31 89 HIS A C 1
ATOM 677 O O . HIS A 1 89 ? 10.924 -4.962 -2.901 1.00 95.31 89 HIS A O 1
ATOM 683 N N . LEU A 1 90 ? 12.487 -3.474 -3.519 1.00 96.44 90 LEU A N 1
ATOM 684 C CA . LEU A 1 90 ? 12.648 -2.889 -2.182 1.00 96.44 90 LEU A CA 1
ATOM 685 C C . LEU A 1 90 ? 11.377 -2.223 -1.648 1.00 96.44 90 LEU A C 1
ATOM 687 O O . LEU A 1 90 ? 11.269 -2.045 -0.440 1.00 96.44 90 LEU A O 1
ATOM 691 N N . TYR A 1 91 ? 10.375 -1.945 -2.496 1.00 95.94 91 TYR A N 1
ATOM 692 C CA . TYR A 1 91 ? 9.070 -1.472 -2.022 1.00 95.94 91 TYR A CA 1
ATOM 693 C C . TYR A 1 91 ? 8.448 -2.436 -1.004 1.00 95.94 91 TYR A C 1
ATOM 695 O O . TYR A 1 91 ? 7.643 -1.990 -0.196 1.00 95.94 91 TYR A O 1
ATOM 703 N N . ALA A 1 92 ? 8.825 -3.724 -1.028 1.00 95.81 92 ALA A N 1
ATOM 704 C CA . ALA A 1 92 ? 8.392 -4.737 -0.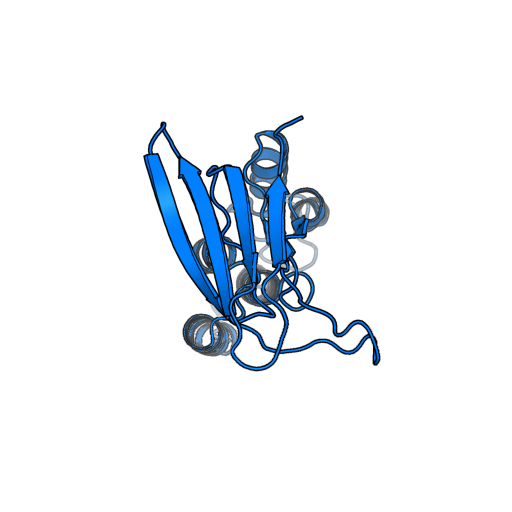071 1.00 95.81 92 ALA A CA 1
ATOM 705 C C . ALA A 1 92 ? 8.731 -4.370 1.385 1.00 95.81 92 ALA A C 1
ATOM 707 O O . ALA A 1 92 ? 7.951 -4.687 2.277 1.00 95.81 92 ALA A O 1
ATOM 708 N N . LEU A 1 93 ? 9.855 -3.682 1.617 1.00 95.81 93 LEU A N 1
ATOM 709 C CA . LEU A 1 93 ? 10.259 -3.227 2.953 1.00 95.81 93 LEU A CA 1
ATOM 710 C C . LEU A 1 93 ? 9.348 -2.115 3.473 1.00 95.81 93 LEU A C 1
ATOM 712 O O . LEU A 1 93 ? 9.064 -2.064 4.659 1.00 95.81 93 LEU A O 1
ATOM 716 N N . ALA A 1 94 ? 8.838 -1.283 2.564 1.00 95.62 94 ALA A N 1
ATOM 717 C CA . ALA A 1 94 ? 7.910 -0.208 2.876 1.00 95.62 94 ALA A CA 1
ATOM 718 C C . ALA A 1 94 ? 6.449 -0.679 2.981 1.00 95.62 94 ALA A C 1
ATOM 720 O O . ALA A 1 94 ? 5.546 0.149 3.073 1.00 95.62 94 ALA A O 1
ATOM 721 N N . VAL A 1 95 ? 6.163 -1.982 2.893 1.00 95.19 95 VAL A N 1
ATOM 722 C CA . VAL A 1 95 ? 4.787 -2.491 2.974 1.00 95.19 95 VAL A CA 1
ATOM 723 C C . VAL A 1 95 ? 4.366 -2.592 4.434 1.00 95.19 95 VAL A C 1
ATOM 725 O O . VAL A 1 95 ? 4.905 -3.385 5.200 1.00 95.19 95 VAL A O 1
ATOM 728 N N . CYS A 1 96 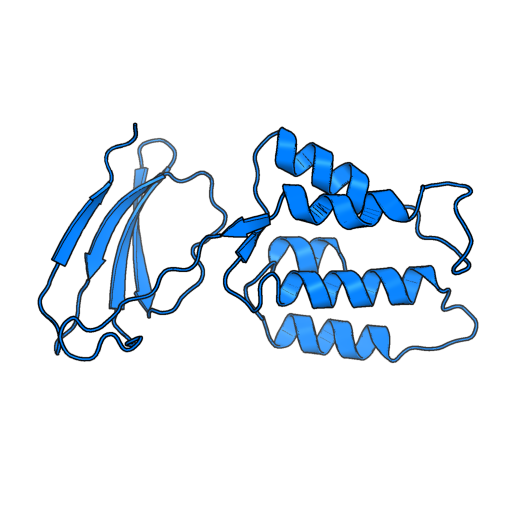? 3.321 -1.856 4.800 1.00 92.38 96 CYS A N 1
ATOM 729 C CA . CYS A 1 96 ? 2.723 -1.903 6.127 1.00 92.38 96 CYS A CA 1
ATOM 730 C C . CYS A 1 96 ? 1.313 -2.491 6.066 1.00 92.38 96 CYS A C 1
ATOM 732 O O . CYS A 1 96 ? 0.479 -2.099 5.245 1.00 92.38 96 CYS A O 1
ATOM 734 N N . ARG A 1 97 ? 1.007 -3.406 6.985 1.00 92.38 97 ARG A N 1
ATOM 735 C CA . ARG A 1 97 ? -0.337 -3.967 7.128 1.00 92.38 97 ARG A CA 1
ATOM 736 C C . ARG A 1 97 ? -1.214 -3.014 7.944 1.00 92.38 97 ARG A C 1
ATOM 738 O O . ARG A 1 97 ? -0.864 -2.678 9.071 1.00 92.38 97 ARG A O 1
ATOM 745 N N . ARG A 1 98 ? -2.336 -2.568 7.370 1.00 89.88 98 ARG A N 1
ATOM 746 C CA . ARG A 1 98 ? -3.266 -1.605 7.994 1.00 89.88 98 ARG A CA 1
ATOM 747 C C . ARG A 1 98 ? -4.739 -2.011 7.809 1.00 89.88 98 ARG A C 1
ATOM 749 O O . ARG A 1 98 ? -5.616 -1.151 7.782 1.00 89.88 98 ARG A O 1
ATOM 756 N N . ASP A 1 99 ? -5.033 -3.302 7.636 1.00 91.31 99 ASP A N 1
ATOM 757 C CA . ASP A 1 99 ? -6.408 -3.794 7.500 1.00 91.31 99 ASP A CA 1
ATOM 758 C C . ASP A 1 99 ? -7.138 -3.840 8.843 1.00 91.31 99 ASP A C 1
ATOM 760 O O . ASP A 1 99 ? -6.709 -4.493 9.790 1.00 91.31 99 ASP A O 1
ATOM 764 N N . LEU A 1 100 ? -8.301 -3.198 8.897 1.00 90.19 100 LEU A N 1
ATOM 765 C CA . LEU A 1 100 ? -9.243 -3.317 9.996 1.00 90.19 100 LEU A CA 1
ATOM 766 C C . LEU A 1 100 ? -10.328 -4.326 9.620 1.00 90.19 100 LEU A C 1
ATOM 768 O O . LEU A 1 100 ? -11.057 -4.150 8.641 1.00 90.19 100 LEU A O 1
ATOM 772 N N . GLN A 1 101 ? -10.446 -5.386 10.413 1.00 91.81 101 GLN A N 1
ATOM 773 C CA . GLN A 1 101 ? -11.435 -6.445 10.226 1.00 91.81 101 GLN A CA 1
ATOM 774 C C . GLN A 1 101 ? -12.126 -6.727 11.554 1.00 91.81 101 GLN A C 1
ATOM 776 O O . GLN A 1 101 ? -11.474 -6.799 12.592 1.00 91.81 101 GLN A O 1
ATOM 781 N N . ILE A 1 102 ? -13.441 -6.920 11.507 1.00 90.06 102 ILE A N 1
ATOM 782 C CA . ILE A 1 102 ? -14.223 -7.380 12.653 1.00 90.06 102 ILE A CA 1
ATOM 783 C C . ILE A 1 102 ? -14.553 -8.845 12.416 1.00 90.06 102 ILE A C 1
ATOM 785 O O . ILE A 1 102 ? -14.922 -9.234 11.304 1.00 90.06 102 ILE A O 1
ATOM 789 N N . ARG A 1 103 ? -14.370 -9.657 13.453 1.00 91.56 103 ARG A N 1
ATOM 790 C CA . ARG A 1 103 ? -14.710 -11.075 13.443 1.00 91.56 103 ARG A CA 1
ATOM 791 C C . ARG A 1 103 ? -15.777 -11.335 14.483 1.00 91.56 103 ARG A C 1
ATOM 793 O O . ARG A 1 103 ? -15.710 -10.787 15.580 1.00 91.56 103 ARG A O 1
ATOM 800 N N . ASP A 1 104 ? -16.742 -12.150 14.104 1.00 90.00 104 ASP A N 1
ATOM 801 C CA . ASP A 1 104 ? -17.748 -12.657 15.023 1.00 90.00 104 ASP A CA 1
ATOM 802 C C . ASP A 1 104 ? -17.107 -13.620 16.034 1.00 90.00 104 ASP A C 1
ATOM 804 O O . ASP A 1 104 ? -16.261 -14.430 15.650 1.00 90.00 104 ASP A O 1
ATOM 808 N N . SER A 1 105 ? -17.481 -13.532 17.311 1.00 89.38 105 SER A N 1
ATOM 809 C CA . SER A 1 105 ? -16.918 -14.390 18.362 1.00 89.38 105 SER A CA 1
ATOM 810 C C . SER A 1 105 ? -17.349 -15.841 18.212 1.00 89.38 105 SER A C 1
ATOM 812 O O . SER A 1 105 ? -16.562 -16.740 18.501 1.00 89.38 105 SER A O 1
ATOM 814 N N . ASP A 1 106 ? -18.576 -16.060 17.741 1.00 91.88 106 ASP A N 1
ATOM 815 C CA . ASP A 1 106 ? -19.193 -17.385 17.751 1.00 91.88 106 ASP A CA 1
ATOM 816 C C . AS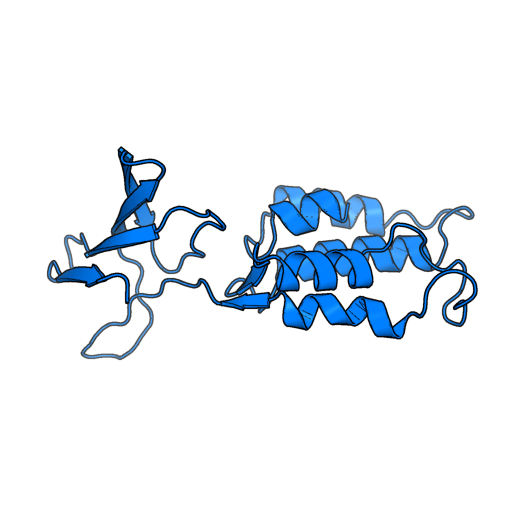P A 1 106 ? -18.787 -18.175 16.504 1.00 91.88 106 ASP A C 1
ATOM 818 O O . ASP A 1 106 ? -18.433 -19.351 16.580 1.00 91.88 106 ASP A O 1
ATOM 822 N N . THR A 1 107 ? -18.785 -17.513 15.342 1.00 92.31 107 THR A N 1
ATOM 823 C CA . THR A 1 107 ? -18.471 -18.146 14.051 1.00 92.31 107 THR A CA 1
ATOM 824 C C . THR A 1 107 ? -17.035 -17.917 13.572 1.00 92.31 107 THR A C 1
ATOM 826 O O . THR A 1 107 ? -16.593 -18.575 12.628 1.00 92.31 107 THR A O 1
ATOM 829 N N . ASN A 1 108 ? -16.293 -16.978 14.175 1.00 90.81 108 ASN A N 1
ATOM 830 C CA . ASN A 1 108 ? -14.965 -16.522 13.729 1.00 90.81 108 ASN A CA 1
ATOM 831 C C . ASN A 1 108 ? -14.919 -16.026 12.264 1.00 90.81 108 ASN A C 1
ATOM 833 O O . ASN A 1 108 ? -13.847 -15.906 11.653 1.00 90.81 108 ASN A O 1
ATOM 837 N N . GLN A 1 109 ? -16.081 -15.724 11.678 1.00 92.19 109 GLN A N 1
ATOM 838 C CA . GLN A 1 109 ? -16.188 -15.199 10.321 1.00 92.19 109 GLN A CA 1
ATOM 839 C C . GLN A 1 109 ? -15.991 -13.684 10.306 1.00 92.19 109 GLN A C 1
ATOM 841 O O . GLN A 1 109 ? -16.262 -12.991 11.285 1.00 92.19 109 GLN A O 1
ATOM 846 N N . LYS A 1 110 ? -15.496 -13.156 9.180 1.00 90.44 110 LYS A N 1
ATOM 847 C CA . LYS A 1 110 ? -15.361 -11.708 8.983 1.00 90.44 110 LYS A CA 1
ATOM 848 C C . LYS A 1 110 ? -16.741 -11.102 8.768 1.00 90.44 110 LYS A C 1
ATOM 850 O O . LYS A 1 110 ? -17.488 -11.572 7.914 1.00 90.44 110 LYS A O 1
ATOM 855 N N . VAL A 1 111 ? -17.036 -10.032 9.491 1.00 89.94 111 VAL A N 1
ATOM 856 C CA . VAL A 1 111 ? -18.344 -9.381 9.465 1.00 89.94 111 VAL A CA 1
ATOM 857 C C . VAL A 1 111 ? -18.214 -7.920 9.069 1.00 89.94 111 VAL A C 1
ATOM 859 O O . VAL A 1 111 ? -17.238 -7.248 9.403 1.00 89.94 111 VAL A O 1
ATOM 862 N N . PHE A 1 112 ? -19.240 -7.426 8.378 1.00 89.94 112 PHE A N 1
ATOM 863 C CA . PHE A 1 112 ? -19.403 -6.011 8.098 1.00 89.94 112 PHE A CA 1
ATOM 864 C C . PHE A 1 112 ? -20.078 -5.300 9.271 1.00 89.94 112 PHE A C 1
ATOM 866 O O . PHE A 1 112 ? -21.261 -5.515 9.535 1.00 89.94 112 PHE A O 1
ATOM 873 N N . ALA A 1 113 ? -19.351 -4.415 9.947 1.00 90.00 113 ALA A N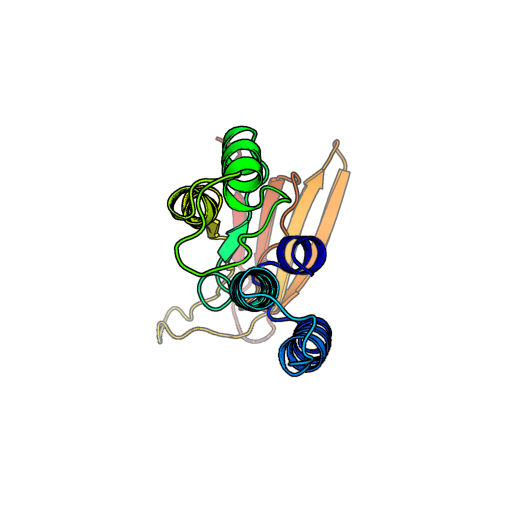 1
ATOM 874 C CA . ALA A 1 113 ? -19.909 -3.549 10.981 1.00 90.00 113 ALA A CA 1
ATOM 875 C C . ALA A 1 113 ? -19.316 -2.140 10.882 1.00 90.00 113 ALA A C 1
ATOM 877 O O . ALA A 1 113 ? -18.233 -1.941 10.329 1.00 90.00 113 ALA A O 1
ATOM 878 N N . ASN A 1 114 ? -20.033 -1.143 11.398 1.00 91.25 114 ASN A N 1
ATOM 879 C CA . ASN A 1 114 ? -19.504 0.213 11.444 1.00 91.25 114 ASN A CA 1
ATOM 880 C C . ASN A 1 114 ? -18.589 0.355 12.666 1.00 91.25 114 ASN A C 1
ATOM 882 O O . ASN A 1 114 ? -18.917 -0.092 13.766 1.00 91.25 114 ASN A O 1
ATOM 886 N N . ALA A 1 115 ? -17.437 0.979 12.465 1.00 89.75 115 ALA A N 1
ATOM 887 C CA . ALA A 1 115 ? -16.482 1.329 13.499 1.00 89.75 115 ALA A CA 1
ATOM 888 C C . ALA A 1 115 ? -16.285 2.849 13.502 1.00 89.75 115 ALA A C 1
ATOM 890 O O . ALA A 1 115 ? -16.015 3.459 12.469 1.00 89.75 115 ALA A O 1
ATOM 891 N N . GLU A 1 116 ? -16.444 3.456 14.668 1.00 90.88 116 GLU A N 1
ATOM 892 C CA . GLU A 1 116 ? -16.054 4.825 14.976 1.00 90.88 116 GLU A CA 1
ATOM 893 C C . GLU A 1 116 ? -14.584 4.824 15.403 1.00 90.88 116 GLU A C 1
ATOM 895 O O . GLU A 1 116 ? -14.198 4.153 16.358 1.00 90.88 116 GLU A O 1
ATOM 900 N N . LEU A 1 117 ? -13.759 5.561 14.670 1.00 90.25 117 LEU A N 1
ATOM 901 C CA . LEU A 1 117 ? -12.329 5.701 14.911 1.00 90.25 117 LEU A CA 1
ATOM 902 C C . LEU A 1 117 ? -12.045 7.128 15.380 1.00 90.25 117 LEU A C 1
ATOM 904 O O . LEU A 1 117 ? -12.485 8.083 14.735 1.00 90.25 117 LEU A O 1
ATOM 908 N N . GLU A 1 118 ? -11.315 7.269 16.483 1.00 90.00 118 GLU A N 1
ATOM 909 C CA . GLU A 1 118 ? -10.780 8.545 16.962 1.00 90.00 118 GLU A CA 1
ATOM 910 C C . GLU A 1 118 ? -9.276 8.585 16.677 1.00 90.00 118 GLU A C 1
ATOM 912 O O . GLU A 1 118 ? -8.495 7.826 17.261 1.00 90.00 118 GLU A O 1
ATOM 917 N N . PHE A 1 119 ? -8.884 9.472 15.768 1.00 87.75 119 PHE A N 1
ATOM 918 C CA . PHE A 1 119 ? -7.493 9.749 15.439 1.00 87.75 119 PHE A CA 1
ATOM 919 C C . PHE A 1 119 ? -7.066 11.056 16.096 1.00 87.75 119 PHE A C 1
ATOM 921 O O . PHE A 1 119 ? -7.832 12.018 16.111 1.00 87.75 119 PHE A O 1
ATOM 928 N N . GLU A 1 120 ? -5.844 11.105 16.607 1.00 86.88 120 GLU A N 1
ATOM 929 C CA . GLU A 1 120 ? -5.229 12.334 17.094 1.00 86.88 120 GLU A CA 1
ATOM 930 C C . GLU A 1 120 ? -4.163 12.804 16.108 1.00 86.88 120 GLU A C 1
ATOM 932 O O . GLU A 1 120 ? -3.262 12.047 15.740 1.00 86.88 120 GLU A O 1
ATOM 937 N N . GLN A 1 121 ? -4.274 14.060 15.684 1.00 83.56 121 GLN A N 1
ATOM 938 C CA . GLN A 1 121 ? -3.299 14.725 14.831 1.00 83.56 121 GLN A CA 1
ATOM 939 C C . GLN A 1 121 ? -3.107 16.158 15.329 1.00 83.56 121 GLN A C 1
ATOM 941 O O . GLN A 1 121 ? -4.083 16.891 15.466 1.00 83.56 121 GLN A O 1
ATOM 946 N N . ASP A 1 122 ? -1.866 16.548 15.630 1.00 81.44 122 ASP A N 1
ATOM 947 C CA . ASP A 1 122 ? -1.503 17.905 16.073 1.00 81.44 122 ASP A CA 1
ATOM 948 C C . ASP A 1 122 ? -2.355 18.429 17.253 1.00 81.44 122 ASP A C 1
ATOM 950 O O . ASP A 1 122 ? -2.730 19.598 17.319 1.00 81.44 122 ASP A O 1
ATOM 954 N N . GLY A 1 123 ? -2.709 17.535 18.187 1.00 79.56 123 GLY A N 1
ATOM 955 C CA . GLY A 1 123 ? -3.552 17.841 19.352 1.00 79.56 123 GLY A CA 1
ATOM 956 C C . GLY A 1 123 ? -5.053 17.962 19.055 1.00 79.56 123 GLY A C 1
ATOM 957 O O . GLY A 1 123 ? -5.839 18.201 19.973 1.00 79.56 123 GLY A O 1
ATOM 958 N N . GLN A 1 124 ? -5.481 17.772 17.804 1.00 83.88 124 GLN A N 1
ATOM 959 C CA . GLN A 1 124 ? -6.890 17.710 17.421 1.00 83.88 124 GLN A CA 1
ATOM 960 C C . GLN A 1 124 ? -7.363 16.262 17.281 1.00 83.88 124 GLN A C 1
ATOM 962 O O . GLN A 1 124 ? -6.725 15.433 16.632 1.00 83.88 124 GLN A O 1
ATOM 967 N N . ILE A 1 125 ? -8.529 15.970 17.861 1.00 85.25 125 ILE A N 1
ATOM 968 C CA . ILE A 1 125 ? -9.175 14.659 17.756 1.00 85.25 125 ILE A CA 1
ATOM 969 C C . ILE A 1 125 ? -10.146 14.679 16.577 1.00 85.25 125 ILE A C 1
ATOM 971 O O . ILE A 1 125 ? -11.151 15.392 16.594 1.00 85.25 125 ILE A O 1
ATOM 975 N N . GLN A 1 126 ? -9.873 13.856 15.569 1.00 85.69 126 GLN A N 1
ATOM 976 C CA . GLN A 1 126 ? -10.752 13.642 14.427 1.00 85.69 126 GLN A CA 1
ATOM 977 C C . GLN A 1 126 ? -11.505 12.322 14.575 1.00 85.69 126 GLN A C 1
ATOM 979 O O . GLN A 1 126 ? -10.909 11.256 14.737 1.00 85.69 126 GLN A O 1
ATOM 984 N N . ARG A 1 127 ? -12.836 12.390 14.485 1.00 88.00 127 ARG A N 1
ATOM 985 C CA . ARG A 1 127 ? -13.709 11.212 14.506 1.00 88.00 127 ARG A CA 1
ATOM 986 C C . ARG A 1 127 ? -14.110 10.822 13.098 1.00 88.00 127 ARG A C 1
ATOM 988 O O . ARG A 1 127 ? -14.603 11.657 12.340 1.00 88.00 127 ARG A O 1
ATOM 995 N N . ARG A 1 128 ? -13.970 9.542 12.767 1.00 87.88 128 ARG A N 1
ATOM 996 C CA . ARG A 1 128 ? -14.384 9.004 11.471 1.00 87.88 128 ARG A CA 1
ATOM 997 C C . ARG A 1 128 ? -15.129 7.692 11.637 1.00 87.88 128 ARG A C 1
ATOM 999 O O . ARG A 1 128 ? -14.644 6.775 12.287 1.00 87.88 128 ARG A O 1
ATOM 1006 N N . VAL A 1 129 ? -16.292 7.592 11.002 1.00 89.19 129 VAL A N 1
ATOM 1007 C CA . VAL A 1 129 ? -17.044 6.338 10.905 1.00 89.19 129 VAL A CA 1
ATOM 1008 C C . VAL A 1 129 ? -16.590 5.603 9.650 1.00 89.19 129 VAL A C 1
ATOM 1010 O O . VAL A 1 129 ? -16.587 6.178 8.559 1.00 89.19 129 VAL A O 1
ATOM 1013 N N . VAL A 1 130 ? -16.203 4.340 9.793 1.00 89.81 130 VAL A N 1
ATOM 1014 C CA . VAL A 1 130 ? -15.776 3.480 8.686 1.00 89.81 130 VAL A CA 1
ATOM 1015 C C . VAL A 1 130 ? -16.519 2.150 8.758 1.00 89.81 130 VAL A C 1
ATOM 1017 O O . VAL A 1 130 ? -16.805 1.647 9.840 1.00 89.81 130 VAL A O 1
ATOM 1020 N N . LYS A 1 131 ? -16.843 1.570 7.603 1.00 91.00 131 LYS A N 1
ATOM 1021 C CA . LYS A 1 131 ? -17.442 0.236 7.508 1.00 91.00 131 LYS A CA 1
ATOM 1022 C C . LYS A 1 131 ? -16.340 -0.804 7.328 1.00 91.00 131 LYS A C 1
ATOM 1024 O O . LYS A 1 131 ? -15.567 -0.704 6.380 1.00 91.00 131 LYS A O 1
ATOM 1029 N N . THR A 1 132 ? -16.269 -1.789 8.214 1.00 89.06 132 THR A N 1
ATOM 1030 C CA . THR A 1 132 ? -15.304 -2.893 8.121 1.00 89.06 132 THR A CA 1
ATOM 1031 C C . THR A 1 132 ? -15.814 -3.983 7.167 1.00 89.06 132 THR A C 1
ATOM 1033 O O . THR A 1 132 ? -17.026 -4.069 6.963 1.00 89.06 132 THR A O 1
ATOM 1036 N N . PRO A 1 133 ? -14.940 -4.810 6.560 1.00 89.94 133 PRO A N 1
ATOM 1037 C CA . PRO A 1 133 ? -13.486 -4.707 6.548 1.00 89.94 133 PRO A CA 1
ATOM 1038 C C . PRO A 1 133 ? -13.017 -3.524 5.691 1.00 89.94 133 PRO A C 1
ATOM 1040 O O . PRO A 1 133 ? -13.526 -3.297 4.596 1.00 89.94 133 PRO A O 1
ATOM 1043 N N . CYS A 1 134 ? -12.034 -2.778 6.185 1.00 90.00 134 CYS A N 1
ATOM 1044 C CA . CYS A 1 134 ? -11.509 -1.599 5.502 1.00 90.00 134 CYS A CA 1
ATOM 1045 C C . CYS A 1 134 ? -10.005 -1.460 5.708 1.00 90.00 134 CYS A C 1
ATOM 1047 O O . CYS A 1 134 ? -9.470 -1.860 6.740 1.00 90.00 134 CYS A O 1
ATOM 1049 N N . LEU A 1 135 ? -9.333 -0.834 4.750 1.00 90.62 135 LEU A N 1
ATOM 1050 C CA . LEU A 1 135 ? -7.954 -0.396 4.910 1.00 90.62 135 LEU A CA 1
ATOM 1051 C C . LEU A 1 135 ? -7.937 0.941 5.663 1.00 90.62 135 LEU A C 1
ATOM 1053 O O . LEU A 1 135 ? -8.650 1.875 5.286 1.00 90.62 135 LEU A O 1
ATOM 1057 N N . LEU A 1 136 ? -7.148 1.033 6.732 1.00 87.94 136 LEU A N 1
ATOM 1058 C CA . LEU A 1 136 ? -6.951 2.290 7.447 1.00 87.94 136 LEU A CA 1
ATOM 1059 C C . LEU A 1 136 ? -6.094 3.243 6.613 1.00 87.94 136 LEU A C 1
ATOM 1061 O O . LEU A 1 136 ? -5.191 2.828 5.886 1.00 87.94 136 LEU A O 1
ATOM 1065 N N . LEU A 1 137 ? -6.378 4.538 6.742 1.00 78.19 137 LEU A N 1
ATOM 1066 C CA . LEU A 1 137 ? -5.649 5.565 6.012 1.00 78.19 137 LEU A CA 1
ATOM 1067 C C . LEU A 1 137 ? -4.181 5.599 6.418 1.00 78.19 137 LEU A C 1
ATOM 1069 O O . LEU A 1 137 ? -3.801 5.405 7.577 1.00 78.19 137 LEU A O 1
ATOM 1073 N N . ASN A 1 138 ? -3.352 5.889 5.423 1.00 77.75 138 ASN A N 1
ATOM 1074 C CA . ASN A 1 138 ? -1.943 6.129 5.629 1.00 77.75 138 ASN A CA 1
ATOM 1075 C C . ASN A 1 138 ? -1.704 7.564 6.124 1.00 77.75 138 ASN A C 1
ATOM 1077 O O . ASN A 1 138 ? -1.272 8.425 5.361 1.00 77.75 138 ASN A O 1
ATOM 1081 N N . SER A 1 139 ? -2.065 7.835 7.378 1.00 76.31 139 SER A N 1
ATOM 1082 C CA . SER A 1 139 ? -1.804 9.104 8.063 1.00 76.31 139 SER A CA 1
ATOM 1083 C C . SER A 1 139 ? -0.792 8.925 9.190 1.00 76.31 139 SER A C 1
ATOM 1085 O O . SER A 1 139 ? -0.665 7.825 9.734 1.00 76.31 139 SER A O 1
ATOM 1087 N N . ASP A 1 140 ? -0.142 10.030 9.560 1.00 74.12 140 ASP A N 1
ATOM 1088 C CA . ASP A 1 140 ? 0.707 10.139 10.756 1.00 74.12 140 ASP A CA 1
ATOM 1089 C C . ASP A 1 140 ? -0.142 10.306 12.038 1.00 74.12 140 ASP A C 1
ATOM 1091 O O . ASP A 1 140 ? 0.375 10.298 13.149 1.00 74.12 140 ASP A O 1
ATOM 1095 N N . ALA A 1 141 ? -1.467 10.427 11.884 1.00 79.38 141 ALA A N 1
ATOM 1096 C CA . ALA A 1 141 ? -2.412 10.498 12.986 1.00 79.38 141 ALA A CA 1
ATOM 1097 C C . ALA A 1 141 ? -2.438 9.184 13.780 1.00 79.38 141 ALA A C 1
ATOM 1099 O O . ALA A 1 141 ? -2.639 8.101 13.215 1.00 79.38 141 ALA A O 1
ATOM 1100 N N . VAL A 1 142 ? -2.278 9.290 15.097 1.00 82.44 142 VAL A N 1
ATOM 1101 C CA . VAL A 1 142 ? -2.273 8.141 16.004 1.00 82.44 142 VAL A CA 1
ATOM 1102 C C . VAL A 1 142 ? -3.717 7.730 16.273 1.00 82.44 142 VAL A C 1
ATOM 1104 O O . VAL A 1 142 ? -4.539 8.541 16.701 1.00 82.44 142 VAL A O 1
ATOM 1107 N N . LEU A 1 143 ? -4.053 6.466 16.009 1.00 83.88 143 LEU A N 1
ATOM 1108 C CA . LEU A 1 143 ? -5.362 5.921 16.362 1.00 83.88 143 LEU A CA 1
ATOM 1109 C C . LEU A 1 143 ? -5.417 5.737 17.884 1.00 83.88 143 LEU A C 1
ATOM 1111 O O . LEU A 1 143 ? -4.756 4.848 18.411 1.00 83.88 143 LEU A O 1
ATOM 1115 N N . LYS A 1 144 ? -6.210 6.558 18.578 1.00 85.75 144 LYS A N 1
ATOM 1116 C CA . LYS A 1 144 ? -6.345 6.499 20.043 1.00 85.75 144 LYS A CA 1
ATOM 1117 C C . LYS A 1 144 ? -7.489 5.617 20.501 1.00 85.75 144 LYS A C 1
ATOM 1119 O O . LYS A 1 144 ? -7.379 4.940 21.520 1.00 85.75 144 LYS A O 1
ATOM 1124 N N . ARG A 1 145 ? -8.606 5.638 19.777 1.00 87.19 145 ARG A N 1
ATOM 1125 C CA . ARG A 1 145 ? -9.800 4.899 20.186 1.00 87.19 145 ARG A CA 1
ATOM 1126 C C . ARG A 1 145 ? -10.513 4.287 18.998 1.00 87.19 145 ARG A C 1
ATOM 1128 O O . ARG A 1 145 ? -10.682 4.924 17.959 1.00 87.19 145 ARG A O 1
ATOM 1135 N N . LEU A 1 146 ? -10.951 3.050 19.177 1.00 89.56 146 LEU A N 1
ATOM 1136 C CA . LEU A 1 146 ? -11.768 2.309 18.232 1.00 89.56 146 LEU A CA 1
ATOM 1137 C C . LEU A 1 146 ? -13.032 1.846 18.942 1.00 89.56 146 LEU A C 1
ATOM 1139 O O . LEU A 1 146 ? -12.973 1.079 19.900 1.00 89.56 146 LEU A O 1
ATOM 1143 N N . ARG A 1 147 ? -14.184 2.283 18.441 1.00 89.69 147 ARG A N 1
ATOM 1144 C CA . ARG A 1 147 ? -15.491 1.890 18.953 1.00 89.69 147 ARG A CA 1
ATOM 1145 C C . ARG A 1 147 ? -16.298 1.206 17.865 1.00 89.69 147 ARG A C 1
ATOM 1147 O O . ARG A 1 147 ? -16.618 1.806 16.846 1.00 89.69 147 ARG A O 1
ATOM 1154 N N . VAL A 1 148 ? -16.677 -0.045 18.078 1.00 89.19 148 VAL A N 1
ATOM 1155 C CA . VAL A 1 148 ? -17.591 -0.746 17.169 1.00 89.19 148 VAL A CA 1
ATOM 1156 C C . VAL A 1 148 ? -19.013 -0.288 17.467 1.00 89.19 148 VAL A C 1
ATOM 1158 O O . VAL A 1 148 ? -19.473 -0.426 18.598 1.00 89.19 148 VAL A O 1
ATOM 1161 N N . ARG A 1 149 ? -19.712 0.250 16.465 1.00 82.00 149 ARG A N 1
ATOM 1162 C CA . ARG A 1 149 ? -21.105 0.688 16.578 1.00 82.00 149 ARG A CA 1
ATOM 1163 C C . ARG A 1 149 ? -21.952 -0.072 15.567 1.00 82.00 149 ARG A C 1
ATOM 1165 O O . ARG A 1 149 ? -21.938 0.213 14.373 1.00 82.00 149 ARG A O 1
ATOM 1172 N N . SER A 1 150 ? -22.700 -1.054 16.047 1.00 80.69 150 SER A N 1
ATOM 1173 C CA . SER A 1 150 ? -23.641 -1.822 15.236 1.00 80.69 150 SER A CA 1
ATOM 1174 C C . SER A 1 150 ? -24.964 -1.958 15.977 1.00 80.69 150 SER A C 1
ATOM 1176 O O . SER A 1 150 ? -24.988 -1.968 17.201 1.00 80.69 150 SER A O 1
ATOM 1178 N N . ASN A 1 151 ? -26.061 -2.081 15.231 1.00 79.12 151 ASN A N 1
ATOM 1179 C CA . ASN A 1 151 ? -27.361 -2.426 15.811 1.00 79.12 151 ASN A CA 1
ATOM 1180 C C . ASN A 1 151 ? -27.467 -3.929 16.119 1.00 79.12 151 ASN A C 1
ATOM 1182 O O . ASN A 1 151 ? -28.367 -4.338 16.840 1.00 79.12 151 ASN A O 1
ATOM 1186 N N . ILE A 1 152 ? -26.574 -4.741 15.538 1.00 82.38 152 ILE A N 1
ATOM 1187 C CA . ILE A 1 152 ? -26.616 -6.209 15.591 1.00 82.38 152 ILE A CA 1
ATOM 1188 C C . ILE A 1 152 ? -25.569 -6.758 16.571 1.00 82.38 152 ILE A C 1
ATOM 1190 O O . ILE A 1 152 ? -25.801 -7.776 17.211 1.00 82.38 152 ILE A O 1
ATOM 1194 N N . TYR A 1 153 ? -24.426 -6.077 16.711 1.00 82.50 153 TYR A N 1
ATOM 1195 C CA . TYR A 1 153 ? -23.312 -6.511 17.560 1.00 82.50 153 TYR A CA 1
ATOM 1196 C C . TYR A 1 153 ? -23.132 -5.588 18.759 1.00 82.50 153 TYR A C 1
ATOM 1198 O O . TYR A 1 153 ? -23.351 -4.381 18.658 1.00 82.50 153 TYR A O 1
ATOM 1206 N N . TYR A 1 154 ? -22.672 -6.155 19.875 1.00 84.00 154 TYR A N 1
ATOM 1207 C CA . TYR A 1 154 ? -22.376 -5.401 21.089 1.00 84.00 154 TYR A CA 1
ATOM 1208 C C . TYR A 1 154 ? -21.335 -4.307 20.844 1.00 84.00 154 TYR A C 1
ATOM 1210 O O . TYR A 1 154 ? -20.283 -4.542 20.244 1.00 84.00 154 TYR A O 1
ATOM 1218 N N . THR A 1 155 ? -21.610 -3.117 21.376 1.00 84.44 155 THR A N 1
ATOM 1219 C CA . THR A 1 155 ? -20.662 -2.005 21.359 1.00 84.44 155 THR A CA 1
ATOM 1220 C C . THR A 1 155 ? -19.417 -2.384 22.154 1.00 84.44 155 THR A C 1
ATOM 1222 O O . THR A 1 155 ? -19.493 -2.694 23.344 1.00 84.44 155 THR A O 1
ATOM 1225 N N . ARG A 1 156 ? -18.258 -2.334 21.500 1.00 84.81 156 ARG A N 1
ATOM 1226 C CA . ARG A 1 156 ? -16.947 -2.516 22.130 1.00 84.81 156 ARG A CA 1
ATOM 1227 C C . ARG A 1 156 ? -16.102 -1.284 21.890 1.00 84.81 156 ARG A C 1
ATOM 1229 O O . ARG A 1 156 ? -16.050 -0.791 20.768 1.00 84.81 156 ARG A O 1
ATOM 1236 N N . ASP A 1 157 ? -15.469 -0.813 22.953 1.00 87.19 157 ASP A N 1
ATOM 1237 C CA . ASP A 1 157 ? -14.558 0.323 22.945 1.00 87.19 157 ASP A CA 1
ATOM 1238 C C . ASP A 1 157 ? -13.158 -0.181 23.298 1.00 87.19 157 ASP A C 1
ATOM 1240 O O . ASP A 1 157 ? -12.979 -0.878 24.299 1.00 87.19 157 ASP A O 1
ATOM 1244 N N . ILE A 1 158 ? -12.195 0.114 22.434 1.00 87.44 158 ILE A N 1
ATOM 1245 C CA . ILE A 1 158 ? -10.787 -0.226 22.595 1.00 87.44 158 ILE A CA 1
ATOM 1246 C C . ILE A 1 158 ? -10.027 1.092 22.564 1.00 87.44 158 ILE A C 1
ATOM 1248 O O . ILE A 1 158 ? -10.001 1.780 21.542 1.00 87.44 158 ILE A O 1
ATOM 1252 N N . SER A 1 159 ? -9.409 1.438 23.689 1.00 85.56 159 SER A N 1
ATOM 1253 C CA . SER A 1 159 ? -8.445 2.534 23.749 1.00 85.56 159 SER A CA 1
ATOM 1254 C C . SER A 1 159 ? -7.056 1.948 23.508 1.00 85.56 159 SER A C 1
ATOM 1256 O O . SER A 1 159 ? -6.664 0.991 24.170 1.00 85.56 159 SER A O 1
ATOM 1258 N N . LEU A 1 160 ? -6.359 2.473 22.507 1.00 80.69 160 LEU A N 1
ATOM 1259 C CA . LEU A 1 160 ? -4.997 2.089 22.167 1.00 80.69 160 LEU A CA 1
ATOM 1260 C C . LEU A 1 160 ? -4.071 3.069 22.890 1.00 80.69 160 LEU A C 1
ATOM 1262 O O . LEU A 1 160 ? -4.034 4.254 22.557 1.00 80.69 160 LEU A O 1
ATOM 1266 N N . GLU A 1 161 ? -3.376 2.595 23.920 1.00 67.12 161 GLU A N 1
ATOM 1267 C CA . GLU A 1 161 ? -2.336 3.379 24.583 1.00 67.12 161 GLU A CA 1
ATOM 1268 C C . GLU A 1 161 ? -1.095 3.406 23.685 1.00 67.12 161 GLU A C 1
ATOM 1270 O O . GLU A 1 161 ? -0.625 2.365 23.220 1.00 67.12 161 GLU A O 1
ATOM 1275 N N . SER A 1 162 ? -0.584 4.603 23.399 1.00 57.28 162 SER A N 1
ATOM 1276 C CA . SER A 1 162 ? 0.689 4.774 22.704 1.00 57.28 162 SER A CA 1
ATOM 1277 C C . SER A 1 162 ? 1.811 4.295 23.626 1.00 57.28 162 SER A C 1
ATOM 1279 O O . SER A 1 162 ? 2.091 4.959 24.625 1.00 57.28 162 SER A O 1
ATOM 1281 N N . SER A 1 163 ? 2.387 3.130 23.317 1.00 39.47 163 SER A N 1
ATOM 1282 C CA . SER A 1 163 ? 3.648 2.658 23.912 1.00 39.47 163 SER A CA 1
ATOM 1283 C C . SER A 1 163 ? 4.826 3.517 23.468 1.00 39.47 163 SER A C 1
ATOM 1285 O O . SER A 1 163 ? 4.780 4.008 22.316 1.00 39.47 163 SER A O 1
#

Organism: Cyclophora tenuis (NCBI:txid216820)

Foldseek 3Di:
DQVQLQQLFLVLDPVQVVVLVVQLPDDDPPDAPQSNVSSVVSNCRNCPVPSQKHFADDPQSVVLCCLLCVPDGARHPPDCPPHRNVSVVSNVVRIDGQWDFDADPPPRDTDWFWKWWWWDDPNDTDIDIDIPRHGDDRDPTDTQWIWTDDPVDDIDIDGDDDD

pLDDT: mean 90.0, std 7.15, range [39.47, 96.69]

Nearest PDB structures (foldseek):
  6q6g-assembly1_A  TM=9.451E-01  e=1.975E-12  Homo sapiens
  8pkp-assembly1_A  TM=9.368E-01  e=1.476E-12  Homo sapiens
  8tau-assembly1_A  TM=9.344E-01  e=1.314E-12  Homo sapiens
  9gaw-assembly1_A  TM=9.367E-01  e=2.643E-12  Homo sapiens
  6q6h-assembly1_A  TM=9.338E-01  e=1.201E-11  Homo sapiens

Radius of gyration: 19.37 Å; Cα contacts (8 Å, |Δi|>4): 277; chains: 1; bounding box: 50×36×56 Å

Mean predicted aligned error: 5.73 Å

InterPro domains:
  IPR024990 Anaphase-promoting complex subunit 1 [PTHR12827] (1-162)

Solvent-accessible surface area (backbone atoms only — not comparable to full-atom values): 9118 Å² total; per-residue (Å²): 100,51,70,58,13,61,76,39,28,11,68,56,54,63,67,62,48,53,53,46,51,59,58,61,67,59,79,52,97,86,58,40,51,27,54,54,49,45,41,51,48,20,55,47,31,18,39,21,80,80,32,38,21,30,62,50,81,49,75,66,20,48,52,27,38,52,57,25,62,50,91,68,66,36,68,43,94,86,44,47,90,90,45,61,67,75,43,48,58,35,40,64,78,14,54,35,82,41,56,43,72,43,61,41,87,88,76,64,43,80,41,78,43,39,32,40,35,34,28,40,46,97,90,42,79,48,77,46,80,43,60,31,65,36,63,56,77,90,61,93,46,47,67,39,35,42,31,39,54,48,99,88,48,82,75,46,78,46,74,49,78,86,126